Protein AF-A0A381XGE5-F1 (afdb_monomer_lite)

Structure (mmCIF, N/CA/C/O backbone):
data_AF-A0A381XGE5-F1
#
_entry.id   AF-A0A381XGE5-F1
#
loop_
_atom_site.group_PDB
_atom_site.id
_atom_site.type_symbol
_atom_site.label_atom_id
_atom_site.label_alt_id
_atom_site.label_comp_id
_atom_site.label_asym_id
_atom_site.label_entity_id
_atom_site.label_seq_id
_atom_site.pdbx_PDB_ins_code
_atom_site.Cartn_x
_atom_site.Cartn_y
_atom_site.Cartn_z
_atom_site.occupancy
_atom_site.B_iso_or_equiv
_atom_site.auth_seq_id
_atom_site.auth_comp_id
_atom_site.auth_asym_id
_atom_site.auth_atom_id
_atom_site.pdbx_PDB_model_num
ATOM 1 N N . MET A 1 1 ? 28.517 9.989 -50.998 1.00 59.81 1 MET A N 1
ATOM 2 C CA . MET A 1 1 ? 28.190 10.731 -49.755 1.00 59.81 1 MET A CA 1
ATOM 3 C C . MET A 1 1 ? 26.865 10.288 -49.132 1.00 59.81 1 MET A C 1
ATOM 5 O O . MET A 1 1 ? 26.831 10.090 -47.928 1.00 59.81 1 MET A O 1
ATOM 9 N N . SER A 1 2 ? 25.813 10.031 -49.915 1.00 76.75 2 SER A N 1
ATOM 10 C CA . SER A 1 2 ? 24.471 9.666 -49.419 1.00 76.75 2 SER A CA 1
ATOM 11 C C . SER A 1 2 ? 24.413 8.362 -48.602 1.00 76.75 2 SER A C 1
ATOM 13 O O . SER A 1 2 ? 23.739 8.310 -47.581 1.00 76.75 2 SER A O 1
ATOM 15 N N . SER A 1 3 ? 25.167 7.325 -48.991 1.00 79.88 3 SER A N 1
ATOM 16 C CA . SER A 1 3 ? 25.110 6.011 -48.321 1.00 79.88 3 SER A CA 1
ATOM 17 C C . SER A 1 3 ? 25.700 6.001 -46.904 1.00 79.88 3 SER A C 1
ATOM 19 O O . SER A 1 3 ? 25.224 5.256 -46.054 1.00 79.88 3 SER A O 1
ATOM 21 N N . LEU A 1 4 ? 26.711 6.836 -46.632 1.00 82.25 4 LEU A N 1
ATOM 22 C CA . LEU A 1 4 ? 27.319 6.963 -45.299 1.00 82.25 4 LEU A CA 1
ATOM 23 C C . LEU A 1 4 ? 26.370 7.652 -44.313 1.00 82.25 4 LEU A C 1
ATOM 25 O O . LEU A 1 4 ? 26.300 7.263 -43.153 1.00 82.25 4 LEU A O 1
ATOM 29 N N . ILE A 1 5 ? 25.608 8.636 -44.794 1.00 88.38 5 ILE A N 1
ATOM 30 C CA . ILE A 1 5 ? 24.604 9.342 -43.993 1.00 88.38 5 ILE A CA 1
ATOM 31 C C . ILE A 1 5 ? 23.474 8.379 -43.616 1.00 88.38 5 ILE A C 1
ATOM 33 O O . ILE A 1 5 ? 23.110 8.299 -42.448 1.00 88.38 5 ILE A O 1
ATOM 37 N N . VAL A 1 6 ? 22.974 7.590 -44.573 1.00 89.88 6 VAL A N 1
ATOM 38 C CA . VAL A 1 6 ? 21.927 6.584 -44.318 1.00 89.88 6 VAL A CA 1
ATOM 39 C C . VAL A 1 6 ? 22.390 5.542 -43.293 1.00 89.88 6 VAL A C 1
ATOM 41 O O . VAL A 1 6 ? 21.648 5.227 -42.367 1.00 89.88 6 VAL A O 1
ATOM 44 N N . LEU A 1 7 ? 23.630 5.056 -43.404 1.00 89.50 7 LEU A N 1
ATOM 45 C CA . LEU A 1 7 ? 24.221 4.132 -42.430 1.00 89.50 7 LEU A CA 1
ATOM 46 C C . LEU A 1 7 ? 24.367 4.763 -41.040 1.00 89.50 7 LEU A C 1
ATOM 48 O O . LEU A 1 7 ? 24.006 4.135 -40.047 1.00 89.50 7 LEU A O 1
ATOM 52 N N . GLY A 1 8 ? 24.835 6.010 -40.962 1.00 91.00 8 GLY A N 1
ATOM 53 C CA . GLY A 1 8 ? 24.940 6.740 -39.698 1.00 91.00 8 GLY A CA 1
ATOM 54 C C . GLY A 1 8 ? 23.583 6.914 -39.012 1.00 91.00 8 GLY A C 1
ATOM 55 O O . GLY A 1 8 ? 23.452 6.642 -37.819 1.00 91.00 8 GLY A O 1
ATOM 56 N N . PHE A 1 9 ? 22.550 7.282 -39.776 1.00 90.50 9 PHE A N 1
ATOM 57 C CA . PHE A 1 9 ? 21.182 7.390 -39.269 1.00 90.50 9 PHE A CA 1
ATOM 58 C C . PHE A 1 9 ? 20.603 6.040 -38.837 1.00 90.50 9 PHE A C 1
ATOM 60 O O . PHE A 1 9 ? 19.944 5.974 -37.802 1.00 90.50 9 PHE A O 1
ATOM 67 N N . ALA A 1 10 ? 20.875 4.960 -39.571 1.00 90.50 10 ALA A N 1
ATOM 68 C CA . ALA A 1 10 ? 20.424 3.620 -39.204 1.00 90.50 10 ALA A CA 1
ATOM 69 C C . ALA A 1 10 ? 21.049 3.143 -37.882 1.00 90.50 10 ALA A C 1
ATOM 71 O O . ALA A 1 10 ? 20.353 2.584 -37.035 1.00 90.50 10 ALA A O 1
ATOM 72 N N . VAL A 1 11 ? 22.342 3.410 -37.670 1.00 91.19 11 VAL A N 1
ATOM 73 C CA . VAL A 1 11 ? 23.034 3.086 -36.411 1.00 91.19 11 VAL A CA 1
ATOM 74 C C . VAL A 1 11 ? 22.482 3.915 -35.252 1.00 91.19 11 VAL A C 1
ATOM 76 O O . VAL A 1 11 ? 22.209 3.364 -34.186 1.00 91.19 11 VAL A O 1
ATOM 79 N N . LEU A 1 12 ? 22.260 5.216 -35.464 1.00 89.25 12 LEU A N 1
ATOM 80 C CA . LEU A 1 12 ? 21.635 6.093 -34.472 1.00 89.25 12 LEU A CA 1
ATOM 81 C C . LEU A 1 12 ? 20.244 5.590 -34.084 1.00 89.25 12 LEU A C 1
ATOM 83 O O . LEU A 1 12 ? 19.989 5.357 -32.907 1.00 89.25 12 LEU A O 1
ATOM 87 N N . LEU A 1 13 ? 19.370 5.352 -35.062 1.00 90.06 13 LEU A N 1
ATOM 88 C CA . LEU A 1 13 ? 18.014 4.859 -34.820 1.00 90.06 13 LEU A CA 1
ATOM 89 C C . LEU A 1 13 ? 18.017 3.510 -34.099 1.00 90.06 13 LEU A C 1
ATOM 91 O O . LEU A 1 13 ? 17.260 3.331 -33.151 1.00 90.06 13 LEU A O 1
ATOM 95 N N . SER A 1 14 ? 18.899 2.590 -34.491 1.00 86.56 14 SER A N 1
ATOM 96 C CA . SER A 1 14 ? 19.039 1.294 -33.823 1.00 86.56 14 SER A CA 1
ATOM 97 C C . SER A 1 14 ? 19.463 1.453 -32.357 1.00 86.56 14 SER A C 1
ATOM 99 O O . SER A 1 14 ? 18.852 0.861 -31.468 1.00 86.56 14 SER A O 1
ATOM 101 N N . SER A 1 15 ? 20.439 2.325 -32.084 1.00 85.69 15 SER A N 1
ATOM 102 C CA . SER A 1 15 ? 20.885 2.645 -30.722 1.00 85.69 15 SER A CA 1
ATOM 103 C C . SER A 1 15 ? 19.761 3.258 -29.873 1.00 85.69 15 SER A C 1
ATOM 105 O O . SER A 1 15 ? 19.556 2.856 -28.725 1.00 85.69 15 SER A O 1
ATOM 107 N N . LEU A 1 16 ? 18.971 4.171 -30.452 1.00 84.50 16 LEU A N 1
ATOM 108 C CA . LEU A 1 16 ? 17.806 4.764 -29.792 1.00 84.50 16 LEU A CA 1
ATOM 109 C C . LEU A 1 16 ? 16.709 3.729 -29.507 1.00 84.50 16 LEU A C 1
ATOM 111 O O . LEU A 1 16 ? 16.208 3.689 -28.386 1.00 84.50 16 LEU A O 1
ATOM 115 N N . LEU A 1 17 ? 16.364 2.861 -30.465 1.00 85.38 17 LEU A N 1
ATOM 116 C CA . LEU A 1 17 ? 15.370 1.802 -30.251 1.00 85.38 17 LEU A CA 1
ATOM 117 C C . LEU A 1 17 ? 15.797 0.842 -29.133 1.00 85.38 17 LEU A C 1
ATOM 119 O O . LEU A 1 17 ? 14.983 0.496 -28.276 1.00 85.38 17 LEU A O 1
ATOM 123 N N . LEU A 1 18 ? 17.071 0.442 -29.111 1.00 83.56 18 LEU A N 1
ATOM 124 C CA . LEU A 1 18 ? 17.636 -0.407 -28.059 1.00 83.56 18 LEU A CA 1
ATOM 125 C C . LEU A 1 18 ? 17.543 0.253 -26.681 1.00 83.56 18 LEU A C 1
ATOM 127 O O . LEU A 1 18 ? 17.175 -0.404 -25.702 1.00 83.56 18 LEU A O 1
ATOM 131 N N . LEU A 1 19 ? 17.848 1.549 -26.597 1.00 79.00 19 LEU A N 1
ATOM 132 C CA . LEU A 1 19 ? 17.757 2.297 -25.349 1.00 79.00 19 LEU A CA 1
ATOM 133 C C . LEU A 1 19 ? 16.304 2.441 -24.894 1.00 79.00 19 LEU A C 1
ATOM 135 O O . LEU A 1 19 ? 16.017 2.168 -23.733 1.00 79.00 19 LEU A O 1
ATOM 139 N N . THR A 1 20 ? 15.380 2.795 -25.787 1.00 79.38 20 THR A N 1
ATOM 140 C CA . THR A 1 20 ? 13.950 2.917 -25.469 1.00 79.38 20 THR A CA 1
ATOM 141 C C . THR A 1 20 ? 13.357 1.588 -25.020 1.00 79.38 20 THR A C 1
ATOM 143 O O . THR A 1 20 ? 12.592 1.559 -24.060 1.00 79.38 20 THR A O 1
ATOM 146 N N . TRP A 1 21 ? 13.748 0.471 -25.637 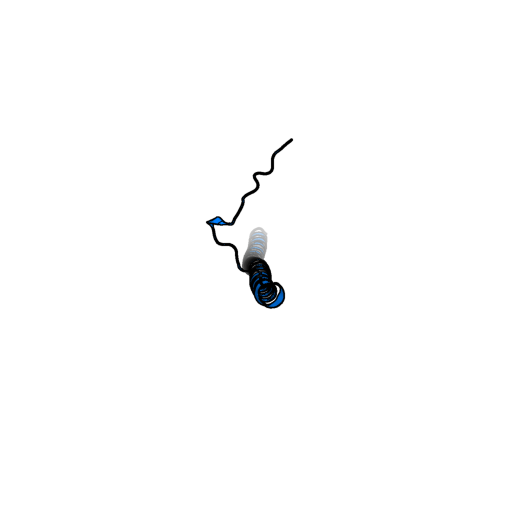1.00 71.19 21 TRP A N 1
ATOM 147 C CA . TRP A 1 21 ? 13.304 -0.856 -25.214 1.00 71.19 21 TRP A CA 1
ATOM 148 C C . TRP A 1 21 ? 13.836 -1.226 -23.823 1.00 71.19 21 TRP A C 1
ATOM 150 O O . TRP A 1 21 ? 13.099 -1.728 -22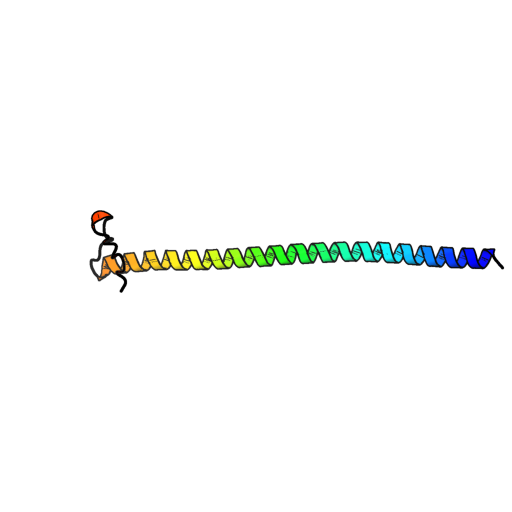.972 1.00 71.19 21 TRP A O 1
ATOM 160 N N . ARG A 1 22 ? 15.104 -0.898 -23.545 1.00 76.75 22 ARG A N 1
ATOM 161 C CA . ARG A 1 22 ? 15.720 -1.102 -22.228 1.00 76.75 22 ARG A CA 1
ATOM 162 C C . ARG A 1 22 ? 15.116 -0.194 -21.151 1.00 76.75 22 ARG A C 1
ATOM 164 O O . ARG A 1 22 ? 14.893 -0.660 -20.038 1.00 76.75 22 ARG A O 1
ATOM 171 N N . GLN A 1 23 ? 14.805 1.057 -21.486 1.00 70.94 23 GLN A N 1
ATOM 172 C CA . GLN A 1 23 ? 14.123 2.002 -20.597 1.00 70.94 23 GLN A CA 1
ATOM 173 C C . GLN A 1 23 ? 12.683 1.560 -20.322 1.00 70.94 23 GLN A C 1
ATOM 175 O O . GLN A 1 23 ? 12.272 1.501 -19.169 1.00 70.94 23 GLN A O 1
ATOM 180 N N . SER A 1 24 ? 11.938 1.145 -21.349 1.00 66.56 24 SER A N 1
ATOM 181 C CA . SER A 1 24 ? 10.572 0.625 -21.208 1.00 66.56 24 SER A CA 1
ATOM 182 C C . SER A 1 24 ? 10.511 -0.582 -20.264 1.00 66.56 24 SER A C 1
ATOM 184 O O . SER A 1 24 ? 9.631 -0.658 -19.407 1.00 66.56 24 SER A O 1
ATOM 186 N N . ARG A 1 25 ? 11.506 -1.479 -20.325 1.00 61.41 25 ARG A N 1
ATOM 187 C CA . ARG A 1 25 ? 11.614 -2.605 -19.388 1.00 61.41 25 ARG A CA 1
ATOM 188 C C . ARG A 1 25 ? 11.929 -2.166 -17.951 1.00 61.41 25 ARG A C 1
ATOM 190 O O . ARG A 1 25 ? 11.456 -2.809 -17.019 1.00 61.41 25 ARG A O 1
ATOM 197 N N . ALA A 1 26 ? 12.695 -1.091 -17.759 1.00 62.28 26 ALA A N 1
ATOM 198 C CA . ALA A 1 26 ? 12.985 -0.539 -16.433 1.00 62.28 26 ALA A CA 1
ATOM 199 C C . ALA A 1 26 ? 11.751 0.130 -15.799 1.00 62.28 26 ALA A C 1
ATOM 201 O O . ALA A 1 26 ? 11.505 -0.052 -14.607 1.00 62.28 26 ALA A O 1
ATOM 202 N N . PHE A 1 27 ? 10.928 0.818 -16.597 1.00 60.28 27 PHE A N 1
ATOM 203 C CA . PHE A 1 27 ? 9.672 1.409 -16.125 1.00 60.28 27 PHE A CA 1
ATOM 204 C C . PHE A 1 27 ? 8.669 0.356 -15.640 1.00 60.28 27 PHE A C 1
ATOM 206 O O . PHE A 1 27 ? 8.071 0.537 -14.583 1.00 60.28 27 PHE A O 1
ATOM 213 N N . GLY A 1 28 ? 8.560 -0.786 -16.327 1.00 61.91 28 GLY A N 1
ATOM 214 C CA . GLY A 1 28 ? 7.670 -1.871 -15.894 1.00 61.91 28 GLY A CA 1
ATOM 215 C C . GLY A 1 28 ? 8.066 -2.518 -14.557 1.00 61.91 28 GLY A C 1
ATOM 216 O O . GLY A 1 28 ? 7.214 -3.043 -13.845 1.00 61.91 28 GLY A O 1
ATOM 217 N N . VAL A 1 29 ? 9.348 -2.483 -14.176 1.00 62.50 29 VAL A N 1
ATOM 218 C CA . VAL A 1 29 ? 9.800 -3.002 -12.870 1.00 62.50 29 VAL A CA 1
ATOM 219 C C . VAL A 1 29 ? 9.470 -2.018 -11.744 1.00 62.50 29 VAL A C 1
ATOM 221 O O . VAL A 1 29 ? 9.042 -2.444 -10.673 1.00 62.50 29 VAL A O 1
ATOM 224 N N . LEU A 1 30 ? 9.612 -0.715 -11.996 1.00 62.53 30 LEU A N 1
ATOM 225 C CA . LEU A 1 30 ? 9.282 0.331 -11.023 1.00 62.53 30 LEU A CA 1
ATOM 226 C C . LEU A 1 30 ? 7.772 0.434 -10.772 1.00 62.53 30 LEU A C 1
ATOM 228 O O . LEU A 1 30 ? 7.358 0.592 -9.629 1.00 62.53 30 LEU A O 1
ATOM 232 N N . GLU A 1 31 ? 6.950 0.266 -11.809 1.00 69.94 31 GLU A N 1
ATOM 233 C CA . GLU A 1 31 ? 5.488 0.275 -11.678 1.00 69.94 31 GLU A CA 1
ATOM 234 C C . GLU A 1 31 ? 4.973 -0.896 -10.826 1.00 69.94 31 GLU A C 1
ATOM 236 O O . GLU A 1 31 ? 4.102 -0.724 -9.973 1.00 69.94 31 GLU A O 1
ATOM 241 N N . ASN A 1 32 ? 5.557 -2.087 -10.994 1.00 66.88 32 ASN A N 1
ATOM 242 C CA . ASN A 1 32 ? 5.216 -3.242 -10.163 1.00 66.88 32 ASN A CA 1
ATOM 243 C C . ASN A 1 32 ? 5.627 -3.046 -8.697 1.00 66.88 32 ASN A C 1
ATOM 245 O O . ASN A 1 32 ? 4.899 -3.477 -7.803 1.00 66.88 32 ASN A O 1
ATOM 249 N N . LEU A 1 33 ? 6.765 -2.392 -8.444 1.00 74.50 33 LEU A N 1
ATOM 250 C CA . LEU A 1 33 ? 7.223 -2.095 -7.088 1.00 74.50 33 LEU A CA 1
ATOM 251 C C . LEU A 1 33 ? 6.277 -1.113 -6.385 1.00 74.50 33 LEU A C 1
ATOM 253 O O . LEU A 1 33 ? 5.822 -1.398 -5.281 1.00 74.50 33 LEU A O 1
ATOM 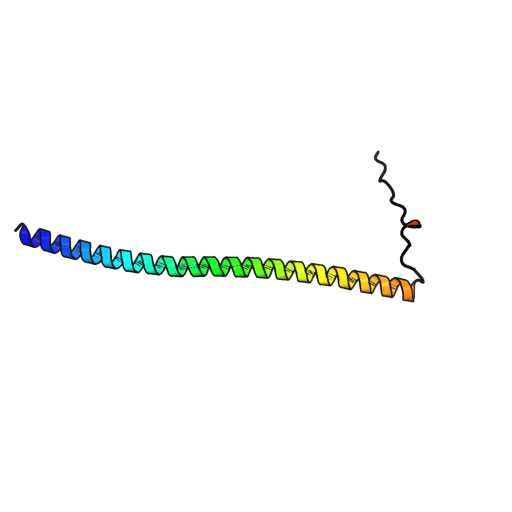257 N N . ASP A 1 34 ? 5.910 -0.025 -7.062 1.00 75.62 34 ASP A N 1
ATOM 258 C CA . ASP A 1 34 ? 4.961 0.975 -6.559 1.00 75.62 34 ASP A CA 1
ATOM 259 C C . ASP A 1 34 ? 3.571 0.357 -6.307 1.00 75.62 34 ASP A C 1
ATOM 261 O O . ASP A 1 34 ? 2.938 0.573 -5.273 1.00 75.62 34 ASP A O 1
ATOM 265 N N . HIS A 1 35 ? 3.108 -0.529 -7.194 1.00 77.12 35 HIS A N 1
ATOM 266 C CA . HIS A 1 35 ? 1.846 -1.237 -6.986 1.00 77.12 35 HIS A CA 1
ATOM 267 C C . HIS A 1 35 ? 1.863 -2.159 -5.753 1.00 77.12 35 HIS A C 1
ATOM 269 O O . HIS A 1 35 ? 0.864 -2.249 -5.032 1.00 77.12 35 HIS A O 1
ATOM 275 N N . VAL A 1 36 ? 2.979 -2.850 -5.500 1.00 80.12 36 VAL A N 1
ATOM 276 C CA . VAL A 1 36 ? 3.145 -3.702 -4.312 1.00 80.12 36 VAL A CA 1
ATOM 277 C C . VAL A 1 36 ? 3.250 -2.856 -3.045 1.00 80.12 36 VAL A C 1
ATOM 279 O O . VAL A 1 36 ? 2.583 -3.171 -2.062 1.00 80.12 36 VAL A O 1
ATOM 282 N N . GLU A 1 37 ? 4.007 -1.760 -3.072 1.00 84.06 37 GLU A N 1
ATOM 283 C CA . GLU A 1 37 ? 4.159 -0.841 -1.940 1.00 84.06 37 GLU A CA 1
ATOM 284 C C . GLU A 1 37 ? 2.806 -0.272 -1.492 1.00 84.06 37 GLU A C 1
ATOM 286 O O . GLU A 1 37 ? 2.456 -0.336 -0.311 1.00 84.06 37 GLU A O 1
ATOM 291 N N . ARG A 1 38 ? 1.970 0.166 -2.443 1.00 79.69 38 ARG A N 1
ATOM 292 C CA . ARG A 1 38 ? 0.614 0.645 -2.135 1.00 79.69 38 ARG A CA 1
ATOM 293 C C . ARG A 1 38 ? -0.274 -0.435 -1.520 1.00 79.69 38 ARG A C 1
ATOM 295 O O . ARG A 1 38 ? -1.045 -0.142 -0.609 1.00 79.69 38 ARG A O 1
ATOM 302 N N . LYS A 1 39 ? -0.181 -1.684 -1.990 1.00 82.62 39 LYS A N 1
ATOM 303 C CA . LYS A 1 39 ? -0.945 -2.804 -1.413 1.00 82.62 39 LYS A CA 1
ATOM 304 C C . LYS A 1 39 ? -0.530 -3.099 0.024 1.00 82.62 39 LYS A C 1
ATOM 306 O O . LYS A 1 39 ? -1.398 -3.356 0.855 1.00 82.62 39 LYS A O 1
ATOM 311 N N . VAL A 1 40 ? 0.768 -3.044 0.316 1.00 88.12 40 VAL A N 1
ATOM 312 C CA . VAL A 1 40 ? 1.289 -3.234 1.675 1.00 88.12 40 VAL A CA 1
ATOM 313 C C . VAL A 1 40 ? 0.794 -2.118 2.592 1.00 88.12 40 VAL A C 1
ATOM 315 O O . VAL A 1 40 ? 0.233 -2.414 3.643 1.00 88.12 40 VAL A O 1
ATOM 318 N N . ALA A 1 41 ? 0.892 -0.858 2.162 1.00 82.88 41 ALA A N 1
ATOM 319 C CA . ALA A 1 41 ? 0.422 0.281 2.949 1.00 82.88 41 ALA A CA 1
ATOM 320 C C . ALA A 1 41 ? -1.080 0.192 3.289 1.00 82.88 41 ALA A C 1
ATOM 322 O O . ALA A 1 41 ? -1.484 0.472 4.420 1.00 82.88 41 ALA A O 1
ATOM 323 N N . LEU A 1 42 ? -1.914 -0.241 2.336 1.00 88.62 42 LEU A N 1
ATOM 324 C CA . LEU A 1 42 ? -3.344 -0.465 2.575 1.00 88.62 42 LEU A CA 1
ATOM 325 C C . LEU A 1 42 ? -3.589 -1.601 3.580 1.00 88.62 42 LEU A C 1
ATOM 327 O O . LEU A 1 42 ? -4.364 -1.429 4.521 1.00 88.62 42 LEU A O 1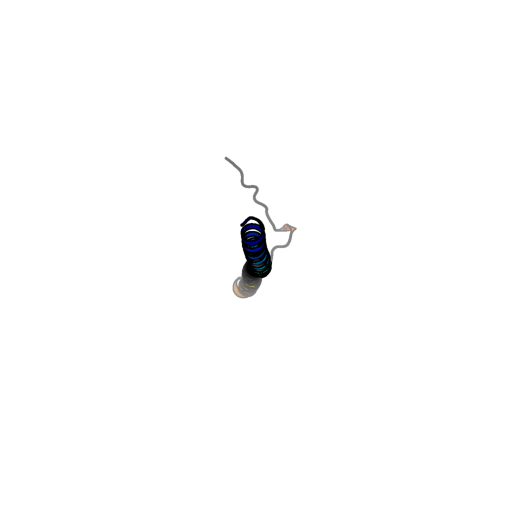
ATOM 331 N N . ALA A 1 43 ? -2.896 -2.731 3.431 1.00 83.56 43 ALA A N 1
ATOM 332 C CA . ALA A 1 43 ? -3.035 -3.866 4.343 1.00 83.56 43 ALA A CA 1
ATOM 333 C C . ALA A 1 43 ? -2.580 -3.531 5.778 1.00 83.56 43 ALA A C 1
ATOM 335 O O . ALA A 1 43 ? -3.201 -3.962 6.752 1.00 83.56 43 ALA A O 1
ATOM 336 N N . GLU A 1 44 ? -1.523 -2.732 5.936 1.00 85.88 44 GLU A N 1
ATOM 337 C CA . GLU A 1 44 ? -1.056 -2.258 7.245 1.00 85.88 44 GLU A CA 1
ATOM 338 C C . GLU A 1 44 ? -2.062 -1.311 7.918 1.00 85.88 44 GLU A C 1
ATOM 340 O O . GLU A 1 44 ? -2.270 -1.373 9.140 1.00 85.88 44 GLU A O 1
ATOM 345 N N . ALA A 1 45 ? -2.728 -0.462 7.131 1.00 85.94 45 ALA A N 1
ATOM 346 C CA . ALA A 1 45 ? -3.791 0.406 7.624 1.00 85.94 45 ALA A CA 1
ATOM 347 C C . ALA A 1 45 ? -4.984 -0.414 8.146 1.00 85.94 45 ALA A C 1
ATOM 349 O O . ALA A 1 45 ? -5.416 -0.204 9.286 1.00 85.94 45 ALA A O 1
ATOM 350 N N . GLU A 1 46 ? -5.447 -1.404 7.376 1.00 85.31 46 GLU A N 1
ATOM 351 C CA . GLU A 1 46 ? -6.519 -2.321 7.790 1.00 85.31 46 GLU A CA 1
ATOM 352 C C . GLU A 1 46 ? -6.143 -3.103 9.057 1.00 85.31 46 GLU A C 1
ATOM 354 O O . GLU A 1 46 ? -6.931 -3.203 10.002 1.00 85.31 46 GLU A O 1
ATOM 359 N N . GLN A 1 47 ? -4.907 -3.605 9.135 1.00 89.31 47 GLN A N 1
ATOM 360 C CA . GLN A 1 47 ? -4.425 -4.318 10.317 1.00 89.31 47 GLN A CA 1
ATOM 361 C C . GLN A 1 47 ? -4.445 -3.424 11.565 1.00 89.31 47 GLN A C 1
ATOM 363 O O . GLN A 1 47 ? -4.816 -3.867 12.660 1.00 89.31 47 GLN A O 1
ATOM 368 N N . THR A 1 48 ? -4.052 -2.159 11.417 1.00 89.06 48 THR A N 1
ATOM 369 C CA . THR A 1 48 ? -4.049 -1.185 12.511 1.00 89.06 48 THR A CA 1
ATOM 370 C C . THR A 1 48 ? -5.466 -0.894 12.998 1.00 89.06 48 THR A C 1
ATOM 372 O O . THR A 1 48 ? -5.699 -0.830 14.211 1.00 89.06 48 THR A O 1
ATOM 375 N N . GLU A 1 49 ? -6.423 -0.752 12.084 1.00 86.62 49 GLU A N 1
ATOM 376 C CA . GLU A 1 49 ? -7.834 -0.562 12.415 1.00 86.62 49 GLU A CA 1
ATOM 377 C C . GLU A 1 49 ? -8.413 -1.773 13.156 1.00 86.62 49 GLU A C 1
ATOM 379 O O . GLU A 1 49 ? -8.954 -1.620 14.257 1.00 86.62 49 GLU A O 1
ATOM 384 N N . LEU A 1 50 ? -8.210 -2.986 12.635 1.00 87.50 50 LEU A N 1
ATOM 385 C CA . LEU A 1 50 ? -8.651 -4.218 13.293 1.00 87.50 50 LEU A CA 1
ATOM 386 C C . LEU A 1 50 ? -8.078 -4.335 14.707 1.00 87.50 50 LEU A C 1
ATOM 388 O O . LEU A 1 50 ? -8.802 -4.637 15.660 1.00 87.50 50 LEU A O 1
ATOM 392 N N . ARG A 1 51 ? -6.787 -4.036 14.881 1.00 88.31 51 ARG A N 1
ATOM 393 C CA . ARG A 1 51 ? -6.124 -4.106 16.188 1.00 88.31 51 ARG A CA 1
ATOM 394 C C . ARG A 1 51 ? -6.703 -3.084 17.176 1.00 88.31 51 ARG A C 1
ATOM 396 O O . ARG A 1 51 ? -6.859 -3.393 18.361 1.00 88.31 51 ARG A O 1
ATOM 403 N N . ARG A 1 52 ? -7.078 -1.884 16.711 1.00 85.94 52 ARG A N 1
ATOM 404 C CA . ARG A 1 52 ? -7.787 -0.881 17.531 1.00 85.94 52 ARG A CA 1
ATOM 405 C C . ARG A 1 52 ? -9.172 -1.377 17.946 1.00 85.94 52 ARG A C 1
ATOM 407 O O . ARG A 1 52 ? -9.527 -1.236 19.118 1.00 85.94 52 ARG A O 1
ATOM 414 N N . THR A 1 53 ? -9.914 -1.986 17.027 1.00 83.62 53 THR A N 1
ATOM 415 C CA . THR A 1 53 ? -11.249 -2.541 17.288 1.00 83.62 53 THR A CA 1
ATOM 416 C C . THR A 1 53 ? -11.195 -3.675 18.305 1.00 83.62 53 THR A C 1
ATOM 418 O O . THR A 1 53 ? -11.930 -3.635 19.292 1.00 83.62 53 THR A O 1
ATOM 421 N N . ILE A 1 54 ? -10.264 -4.621 18.149 1.00 84.38 54 ILE A N 1
ATOM 422 C CA . ILE A 1 54 ? -10.041 -5.709 19.115 1.00 84.38 54 ILE A CA 1
ATOM 423 C C . ILE A 1 54 ? -9.750 -5.140 20.504 1.00 84.38 54 ILE A C 1
ATOM 425 O O . ILE A 1 54 ? -10.374 -5.547 21.482 1.00 84.38 54 ILE A O 1
ATOM 429 N N . ARG A 1 55 ? -8.852 -4.152 20.604 1.00 82.00 55 ARG A N 1
ATOM 430 C CA . ARG A 1 55 ? -8.525 -3.518 21.888 1.00 82.00 55 ARG A CA 1
ATOM 431 C C . ARG A 1 55 ? -9.747 -2.859 22.528 1.00 82.00 55 ARG A C 1
ATOM 433 O O . ARG A 1 55 ? -9.952 -3.000 23.732 1.00 82.00 55 ARG A O 1
ATOM 440 N N . ARG A 1 56 ? -10.576 -2.169 21.738 1.00 80.69 56 ARG A N 1
ATOM 441 C CA . ARG A 1 56 ? -11.817 -1.553 22.225 1.00 80.69 56 ARG A CA 1
ATOM 442 C C . ARG A 1 56 ? -12.801 -2.611 22.724 1.00 80.69 56 ARG A C 1
ATOM 444 O O . ARG A 1 56 ? -13.313 -2.467 23.830 1.00 80.69 56 ARG A O 1
ATOM 451 N N . LEU A 1 57 ? -13.035 -3.676 21.962 1.00 81.75 57 LEU A N 1
ATOM 452 C CA . LEU A 1 57 ? -13.939 -4.761 22.355 1.00 81.75 57 LEU A CA 1
ATOM 453 C C . LEU A 1 57 ? -13.453 -5.485 23.615 1.00 81.75 57 LEU A C 1
ATOM 455 O O . LEU A 1 57 ? -14.215 -5.614 24.566 1.00 81.75 57 LEU A O 1
ATOM 459 N N . SER A 1 58 ? -12.169 -5.842 23.675 1.00 76.19 58 SER A N 1
ATOM 460 C CA . SER A 1 58 ? -11.562 -6.472 24.852 1.00 76.19 58 SER A CA 1
ATOM 461 C C . SER A 1 58 ? -11.670 -5.588 26.100 1.00 76.19 58 SER A C 1
ATOM 463 O O . SER A 1 58 ? -12.007 -6.074 27.179 1.00 76.19 58 SER A O 1
ATOM 465 N N . SER A 1 59 ? -11.469 -4.271 25.960 1.00 74.19 59 SER A N 1
ATOM 466 C CA . SER A 1 59 ? -11.658 -3.341 27.077 1.00 74.19 59 SER A CA 1
ATOM 467 C C . SER A 1 59 ? -13.106 -3.291 27.572 1.00 74.19 59 SER A C 1
ATOM 469 O O . SER A 1 59 ? -13.314 -3.218 28.777 1.00 74.19 59 SER A O 1
ATOM 471 N N . ARG A 1 60 ? -14.104 -3.395 26.679 1.00 72.75 60 ARG A N 1
ATOM 472 C CA . ARG A 1 60 ? -15.527 -3.422 27.063 1.00 72.75 60 ARG A CA 1
ATOM 473 C C . ARG A 1 60 ? -15.864 -4.669 27.869 1.00 72.75 60 ARG A C 1
ATOM 475 O O . ARG A 1 60 ? -16.473 -4.524 28.920 1.00 72.75 60 ARG A O 1
ATOM 482 N N . THR A 1 61 ? -15.419 -5.842 27.420 1.00 69.69 61 THR A N 1
ATOM 483 C CA . THR A 1 61 ? -15.605 -7.101 28.160 1.00 69.69 61 THR A CA 1
ATOM 484 C C . THR A 1 61 ? -14.945 -7.038 29.535 1.00 69.69 61 THR A C 1
ATOM 486 O O . THR A 1 61 ? -15.558 -7.375 30.543 1.00 69.69 61 THR A O 1
ATOM 489 N N . ARG A 1 62 ? -13.718 -6.510 29.611 1.00 70.00 62 ARG A N 1
ATOM 490 C CA . ARG A 1 62 ? -13.026 -6.349 30.894 1.00 70.00 62 ARG A CA 1
ATOM 491 C C . ARG A 1 62 ? -13.758 -5.384 31.831 1.00 70.00 62 ARG A C 1
ATOM 493 O O . ARG A 1 62 ? -13.829 -5.631 33.030 1.00 70.00 62 ARG A O 1
ATOM 500 N N . ILE A 1 63 ? -14.273 -4.271 31.309 1.00 73.25 63 ILE A N 1
ATOM 501 C CA . ILE A 1 63 ? -15.024 -3.298 32.111 1.00 73.25 63 ILE A CA 1
ATOM 502 C C . ILE A 1 63 ? -16.336 -3.913 32.605 1.00 73.25 63 ILE A C 1
ATOM 504 O O . ILE A 1 63 ? -16.653 -3.736 33.778 1.00 73.25 63 ILE A O 1
ATOM 508 N N . SER A 1 64 ? -17.064 -4.655 31.763 1.00 68.62 64 SER A N 1
ATOM 509 C CA . SER A 1 64 ? -18.315 -5.301 32.177 1.00 68.62 64 SER A CA 1
ATOM 510 C C . SER A 1 64 ? -18.089 -6.349 33.265 1.00 68.62 64 SER A C 1
ATOM 512 O O . SER A 1 64 ? -18.815 -6.352 34.251 1.00 68.62 64 SER A O 1
ATOM 514 N N . GLU A 1 65 ? -17.043 -7.173 33.153 1.00 71.38 65 GLU A N 1
ATOM 515 C CA . GLU A 1 65 ? -16.703 -8.161 34.188 1.00 71.38 65 GLU A CA 1
ATOM 516 C C . GLU A 1 65 ? -16.344 -7.500 35.526 1.00 71.38 65 GLU A C 1
ATOM 518 O O . GLU A 1 65 ? -16.817 -7.915 36.584 1.00 71.38 65 GLU A O 1
ATOM 523 N N . VAL A 1 66 ? -15.532 -6.436 35.500 1.00 73.75 66 VAL A N 1
ATOM 524 C CA . VAL A 1 66 ? -15.147 -5.713 36.722 1.00 73.75 66 VAL A CA 1
ATOM 525 C C . VAL A 1 66 ? -16.345 -4.996 37.351 1.00 73.75 66 VAL A C 1
ATOM 527 O O . VAL A 1 66 ? -16.457 -4.976 38.577 1.00 73.75 66 VAL A O 1
ATOM 530 N N . ALA A 1 67 ? -17.230 -4.417 36.538 1.00 68.69 67 ALA A N 1
ATOM 531 C CA . ALA A 1 67 ? -18.452 -3.770 37.009 1.00 68.69 67 ALA A CA 1
ATOM 532 C C . ALA A 1 67 ? -19.393 -4.774 37.691 1.00 68.69 67 ALA A C 1
ATOM 534 O O . ALA A 1 67 ? -19.894 -4.494 38.777 1.00 68.69 67 ALA A O 1
ATOM 535 N N . GLN A 1 68 ? -19.550 -5.965 37.115 1.00 71.62 68 GLN A N 1
ATOM 536 C CA . GLN A 1 68 ? -20.381 -7.019 37.687 1.00 71.62 68 GLN A CA 1
ATOM 537 C C . GLN A 1 68 ? -19.814 -7.557 39.004 1.00 71.62 68 GLN A C 1
ATOM 539 O O . GLN A 1 68 ? -20.541 -7.682 39.981 1.00 71.62 68 GLN A O 1
ATOM 544 N N . LEU A 1 69 ? -18.502 -7.802 39.072 1.00 75.12 69 LEU A N 1
ATOM 545 C CA . LEU A 1 69 ? -17.866 -8.369 40.266 1.00 75.12 69 LEU A CA 1
ATOM 546 C C . LEU A 1 69 ? -17.712 -7.382 41.429 1.00 75.12 69 LEU A C 1
ATOM 548 O O . LEU A 1 69 ? -17.766 -7.794 42.584 1.00 75.12 69 LEU A O 1
ATOM 552 N N . ARG A 1 70 ? -17.432 -6.100 41.156 1.00 75.31 70 ARG A N 1
ATOM 553 C CA . ARG A 1 70 ? -17.100 -5.123 42.215 1.00 75.31 70 ARG A CA 1
ATOM 554 C C . ARG A 1 70 ? -18.246 -4.196 42.586 1.00 75.31 70 ARG A C 1
ATOM 556 O O . ARG A 1 70 ? -18.199 -3.618 43.667 1.00 75.31 70 ARG A O 1
ATOM 563 N N . LEU A 1 71 ? -19.206 -3.998 41.688 1.00 75.12 71 LEU A N 1
ATOM 564 C CA . LEU A 1 71 ? -20.285 -3.026 41.861 1.00 75.12 71 LEU A CA 1
ATOM 565 C C . LEU A 1 71 ? -21.670 -3.685 41.829 1.00 75.12 71 LEU A C 1
ATOM 567 O O . LEU A 1 71 ? -22.658 -2.960 41.828 1.00 75.12 71 LEU A O 1
ATOM 571 N N . ASP A 1 72 ? -21.729 -5.024 41.786 1.00 74.44 72 ASP A N 1
ATOM 572 C CA . ASP A 1 72 ? -22.960 -5.830 41.680 1.00 74.44 72 ASP A CA 1
ATOM 573 C C . ASP A 1 72 ? -23.878 -5.375 40.525 1.00 74.44 72 ASP A C 1
ATOM 575 O O . ASP A 1 72 ? -25.095 -5.533 40.544 1.00 74.44 72 ASP A O 1
ATOM 579 N N . MET A 1 73 ? -23.281 -4.761 39.496 1.00 72.31 73 MET A N 1
ATOM 580 C CA . MET A 1 73 ? -23.999 -4.278 38.321 1.00 72.31 73 MET A CA 1
ATOM 581 C C . MET A 1 73 ? -24.189 -5.423 37.331 1.00 72.31 73 MET A C 1
ATOM 583 O O . MET A 1 73 ? -23.219 -5.901 36.741 1.00 72.31 73 MET A O 1
ATOM 587 N N . HIS A 1 74 ? -25.430 -5.842 37.091 1.00 71.62 74 HIS A N 1
ATOM 588 C CA . HIS A 1 74 ? -25.730 -6.763 35.998 1.00 71.62 74 HIS A CA 1
ATOM 589 C C . HIS A 1 74 ? -25.850 -6.019 34.660 1.00 71.62 74 HIS A C 1
ATOM 591 O O . HIS A 1 74 ? -26.100 -4.814 34.602 1.00 71.62 74 HIS A O 1
ATOM 597 N N . MET A 1 75 ? -25.666 -6.748 33.558 1.00 69.81 75 MET A N 1
ATOM 598 C CA . MET A 1 75 ? -25.975 -6.221 32.230 1.00 69.81 75 MET A CA 1
ATOM 599 C C . MET A 1 75 ? -27.501 -6.057 32.121 1.00 69.81 75 MET A C 1
ATOM 601 O O . MET A 1 75 ? -28.200 -7.034 32.390 1.00 69.81 75 MET A O 1
ATOM 605 N N . PRO A 1 76 ? -28.029 -4.864 31.790 1.00 70.25 76 PRO A N 1
ATOM 606 C CA . PRO A 1 76 ? -29.472 -4.648 31.726 1.00 70.25 76 PRO A CA 1
ATOM 607 C C . PRO A 1 76 ? -30.102 -5.483 30.610 1.00 70.25 76 PRO A C 1
ATOM 609 O O . PRO A 1 76 ? -29.535 -5.601 29.516 1.00 70.25 76 PRO A O 1
ATOM 612 N N . GLU A 1 77 ? -31.275 -6.050 30.878 1.00 73.31 77 GLU A N 1
ATOM 613 C CA . GLU A 1 77 ? -32.058 -6.744 29.859 1.00 73.31 77 GLU A CA 1
ATOM 614 C C . GLU A 1 77 ? -32.661 -5.743 28.865 1.00 73.31 77 GLU A C 1
ATOM 616 O O . GLU A 1 77 ? -32.801 -4.554 29.152 1.00 73.31 77 GLU A O 1
ATOM 621 N N . ALA A 1 78 ? -33.039 -6.205 27.668 1.00 68.75 78 ALA A N 1
ATOM 622 C CA . ALA A 1 78 ? -33.560 -5.329 26.612 1.00 68.75 78 ALA A CA 1
ATOM 623 C C . ALA A 1 78 ? -34.776 -4.488 27.060 1.00 68.75 78 ALA A C 1
ATOM 625 O O . ALA A 1 78 ? -34.987 -3.392 26.545 1.00 68.75 78 ALA A O 1
ATOM 626 N N . SER A 1 79 ? -35.541 -4.976 28.040 1.00 73.50 79 SER A N 1
ATOM 627 C CA . SER A 1 79 ? -36.671 -4.286 28.673 1.00 73.50 79 SER A CA 1
ATOM 628 C C . SER A 1 79 ? -36.280 -3.137 29.608 1.00 73.50 79 SER A C 1
ATOM 630 O O . SER A 1 79 ? -37.121 -2.301 29.922 1.00 73.50 79 SER A O 1
ATOM 632 N N . GLU A 1 80 ? -35.031 -3.084 30.062 1.00 69.50 80 GLU A N 1
ATOM 633 C CA . GLU A 1 80 ? -34.522 -2.102 31.029 1.00 69.50 80 GLU A CA 1
ATOM 634 C C . GLU A 1 80 ? -33.730 -0.974 30.346 1.00 69.50 80 GLU A C 1
ATOM 636 O O . GLU A 1 80 ? -33.352 0.014 30.979 1.00 69.50 80 GLU A O 1
ATOM 641 N N . ILE A 1 81 ? -33.487 -1.093 29.035 1.00 73.19 81 ILE A N 1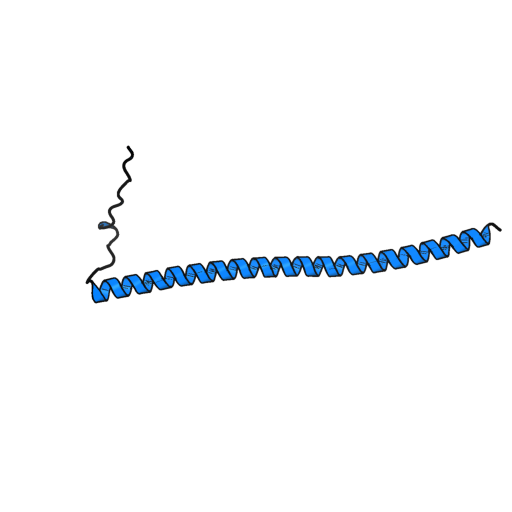
ATOM 642 C CA . ILE A 1 81 ? -32.774 -0.092 28.240 1.00 73.19 81 ILE A CA 1
ATOM 643 C C . ILE A 1 81 ? -33.722 1.070 27.915 1.00 73.19 81 ILE A C 1
ATOM 645 O O . ILE A 1 81 ? -34.502 1.023 26.964 1.00 73.19 81 ILE A O 1
ATOM 649 N N . VAL A 1 82 ? -33.621 2.156 28.685 1.00 79.00 82 VAL A N 1
ATOM 650 C CA . VAL A 1 82 ? -34.351 3.404 28.416 1.00 79.00 82 VAL A CA 1
ATOM 651 C C . VAL A 1 82 ? -33.565 4.262 27.424 1.00 79.00 82 VAL A C 1
ATOM 653 O O . VAL A 1 82 ? -32.563 4.892 27.764 1.00 79.00 82 VAL A O 1
ATOM 656 N N . LEU A 1 83 ? -34.034 4.305 26.175 1.00 72.88 83 LEU A N 1
ATOM 657 C CA . LEU A 1 83 ? -33.534 5.229 25.158 1.00 72.88 83 LEU A CA 1
ATOM 658 C C . LEU A 1 83 ? -34.115 6.619 25.425 1.00 72.88 83 LEU A C 1
ATOM 660 O O . LEU A 1 83 ? -35.260 6.909 25.078 1.00 72.88 83 LEU A O 1
ATOM 664 N N . ILE A 1 84 ? -33.324 7.487 26.052 1.00 78.44 84 ILE A N 1
ATOM 665 C CA . ILE A 1 84 ? -33.688 8.896 26.192 1.00 78.44 84 ILE A CA 1
ATOM 666 C C . ILE A 1 84 ? -33.561 9.522 24.802 1.00 78.44 84 ILE A C 1
ATOM 668 O O . ILE A 1 84 ? -32.45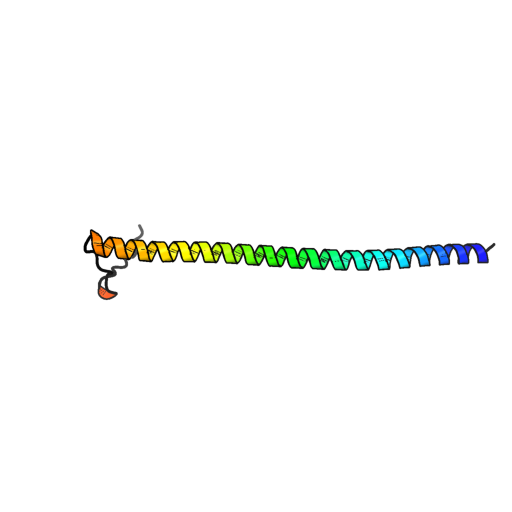9 9.824 24.344 1.00 78.44 84 ILE A O 1
ATOM 672 N N . ASN A 1 85 ? -34.693 9.687 24.113 1.00 64.81 85 ASN A N 1
ATOM 673 C CA . ASN A 1 85 ? -34.772 10.583 22.966 1.00 64.81 85 ASN A CA 1
ATOM 674 C C . ASN A 1 85 ? -34.354 11.963 23.468 1.00 64.81 85 ASN A C 1
ATOM 676 O O . ASN A 1 85 ? -35.063 12.565 24.273 1.00 64.81 85 ASN A O 1
ATOM 680 N N . GLY A 1 86 ? -33.173 12.418 23.050 1.00 63.12 86 GLY A N 1
ATOM 681 C CA . GLY A 1 86 ? -32.691 13.754 23.357 1.00 63.12 86 GLY A CA 1
ATOM 682 C C . GLY A 1 86 ? -33.713 14.763 22.854 1.00 63.12 86 GLY A C 1
ATOM 683 O O . GLY A 1 86 ? -33.801 15.013 21.654 1.00 63.12 86 GLY A O 1
ATOM 684 N N . GLY A 1 87 ? -34.521 15.292 23.770 1.00 48.12 87 GLY A N 1
ATOM 685 C CA . GLY A 1 87 ? -35.373 16.430 23.498 1.00 48.12 87 GLY A CA 1
ATOM 686 C C . GLY A 1 87 ? -34.481 17.614 23.154 1.00 48.12 87 GLY A C 1
ATOM 687 O O . GLY A 1 87 ? -33.732 18.084 24.005 1.00 48.12 87 GLY A O 1
ATOM 688 N N . LEU A 1 88 ? -34.565 18.071 21.906 1.00 44.62 88 LEU A N 1
ATOM 689 C CA . LEU A 1 88 ? -34.393 19.489 21.590 1.00 44.62 88 LEU A CA 1
ATOM 690 C C . LEU A 1 88 ? -35.486 20.244 22.361 1.00 44.62 88 LEU A C 1
ATOM 692 O O . LEU A 1 88 ? -36.646 19.813 22.337 1.00 44.62 88 LEU A O 1
ATOM 696 N N . PRO A 1 89 ? -35.118 21.285 23.115 1.00 54.31 89 PRO A N 1
ATOM 697 C CA . PRO A 1 89 ? -34.919 22.610 22.522 1.00 54.31 89 PRO A CA 1
ATOM 698 C C . PRO A 1 89 ? -33.495 23.167 22.634 1.00 54.31 89 PRO A C 1
ATOM 700 O O . PRO A 1 89 ? -32.837 22.956 23.676 1.00 54.31 89 PRO A O 1
#

Sequence (89 aa):
MSSLIVLGFAVLLSSLLLLTWRQSRAFGVLENLDHVERKVALAEAEQTELRRTIRRLSSRTRISEVAQLRLDMHMPEASEIVLINGGLP

pLDDT: mean 76.6, std 10.0, range [44.62, 91.19]

Organism: NCBI:txid408172

Foldseek 3Di:
DVVVVVVVVVVVVVVVVVVVVVVVVVVVVVVVVVVVVVVVVVVVVVVVVVVVVVVVVVVVVVVQVCCCVPVVDDDDDPVRDDDPPPDDD

Secondary structure (DSSP, 8-state):
-HHHHHHHHHHHHHHHHHHHHHHHHHHHHHHHHHHHHHHHHHHHHHHHHHHHHHHHHHHHHHHHHHHHHHH--PPPPTTT---------

Radius of gyration: 34.2 Å; chains: 1; bounding box: 65×31×92 Å